Protein AF-A0A2V6PBV7-F1 (afdb_monomer)

Foldseek 3Di:
DDDDQKDDQAFDQFFFFKKKFWKEFQAADDFQDFFWWKWWAFPVGDIDIGTDTELAAYGHQPDDVPRDDHHPQKDFPDWDDDPPDDDIGTIMMGMDGDPCRVTTGGGMMIGGPPDDRHMDTDDMDGD

Nearest PDB structures (foldseek):
  1ca1-assembly1_A  TM=5.230E-01  e=8.117E-01  Clostridium perfringens
  1kho-assembly2_B  TM=5.067E-01  e=2.800E+00  Clostridium perfringens
  2wxt-assembly1_A  TM=3.203E-01  e=5.569E-01  Clostridium perfringens
  1olp-assembly4_D  TM=5.264E-01  e=4.546E+00  Clostridium sardiniense
  1olp-assembly3_C  TM=3.761E-01  e=6.626E+00  Clostridium sardiniense

Solvent-accessible surface area (backbone atoms only — not comparable to full-atom values): 6983 Å² total; per-residue (Å²): 129,91,73,76,65,56,49,75,64,47,77,64,70,40,61,32,51,33,42,35,39,36,29,26,16,79,32,70,73,58,72,70,39,68,45,25,32,40,38,39,35,32,71,90,72,50,73,50,78,48,77,36,28,28,48,35,46,30,49,35,19,55,79,60,94,83,64,75,79,53,36,95,52,28,43,82,69,44,66,58,82,58,88,74,94,55,88,38,45,37,34,19,33,28,51,45,74,42,94,56,38,92,44,38,33,43,22,34,27,45,35,54,48,86,51,81,27,50,62,48,80,79,49,77,50,74,76

Mean predicted aligned error: 4.42 Å

Secondary structure (DSSP, 8-state):
-PPPSEEEEEEEEE--SEEEEEEEESS---TT-EEEEEEEEETTS-EEEEEEEBTTTB-BSS--TTPPPPPTTEEEEEEPPPSSSS---EEEEEEEE-SSTTS-EEEEEEEE-SSTT-EEEEEEEE-

Sequence (127 aa):
GEFPEEVKGIPVGMKCRRLHFLHSTGWSAGDGTQVGLYRLHYADGQTQELPIIYGKHVRDWFPNPGAPALDSNTVVAWSVKPARDADNKTLFRTSWDNPLPDVELKGIDFVSGMADPAPFLIAISVE

Radius of gyration: 15.09 Å; Cα contacts (8 Å, |Δi|>4): 303; chains: 1; bounding box: 31×30×51 Å

pLDDT: mean 91.96, std 10.94, range [51.66, 98.75]

Structure (mmCIF, N/CA/C/O backbone):
data_AF-A0A2V6PBV7-F1
#
_entry.id   AF-A0A2V6PBV7-F1
#
loop_
_atom_site.group_PDB
_atom_site.id
_atom_site.type_symbol
_atom_site.label_atom_id
_atom_site.label_alt_id
_atom_site.label_comp_id
_atom_site.label_asym_id
_atom_site.label_entity_id
_atom_site.label_seq_id
_atom_site.pdbx_PDB_ins_code
_atom_site.Cartn_x
_atom_site.Cartn_y
_atom_site.Cartn_z
_atom_site.occupancy
_atom_site.B_iso_or_equiv
_atom_site.auth_seq_id
_atom_site.auth_comp_id
_atom_site.auth_asym_id
_atom_site.auth_atom_id
_atom_site.pdbx_PDB_model_num
ATOM 1 N N . GLY A 1 1 ? 13.577 16.928 -5.780 1.00 53.50 1 GLY A N 1
ATOM 2 C CA . GLY A 1 1 ? 12.804 17.514 -4.673 1.00 53.50 1 GLY A CA 1
ATOM 3 C C . GLY A 1 1 ? 12.912 16.579 -3.495 1.00 53.50 1 GLY A C 1
ATOM 4 O O . GLY A 1 1 ? 13.087 15.391 -3.729 1.00 53.50 1 GLY A O 1
ATOM 5 N N . GLU A 1 2 ? 12.861 17.094 -2.271 1.00 76.06 2 GLU A N 1
ATOM 6 C CA . GLU A 1 2 ? 12.681 16.243 -1.091 1.00 76.06 2 GLU A CA 1
ATOM 7 C C . GLU A 1 2 ? 11.252 15.697 -1.100 1.00 76.06 2 GLU A C 1
ATOM 9 O O . GLU A 1 2 ? 10.289 16.460 -1.197 1.00 76.06 2 GLU A O 1
ATOM 14 N N . PHE A 1 3 ? 11.121 14.375 -1.058 1.00 82.94 3 PHE A N 1
ATOM 15 C CA . PHE A 1 3 ? 9.847 13.698 -0.846 1.00 82.94 3 PHE A CA 1
ATOM 16 C C . PHE A 1 3 ? 9.765 13.285 0.629 1.00 82.94 3 PHE A C 1
ATOM 18 O O . PHE A 1 3 ? 10.801 12.952 1.207 1.00 82.94 3 PHE A O 1
ATOM 25 N N . PRO A 1 4 ? 8.577 13.321 1.257 1.00 88.00 4 PRO A N 1
ATOM 26 C CA . PRO A 1 4 ? 8.444 12.969 2.665 1.00 88.00 4 PRO A CA 1
ATOM 27 C C . PRO A 1 4 ? 8.740 11.482 2.891 1.00 88.00 4 PRO A C 1
ATOM 29 O O . PRO A 1 4 ? 8.363 10.637 2.078 1.00 88.00 4 PRO A O 1
ATOM 32 N N . GLU A 1 5 ? 9.359 11.159 4.028 1.00 92.06 5 GLU A N 1
ATOM 33 C CA . GLU A 1 5 ? 9.577 9.765 4.446 1.00 92.06 5 GLU A CA 1
ATOM 34 C C . GLU A 1 5 ? 8.252 9.053 4.753 1.00 92.06 5 GLU A C 1
ATOM 36 O O . GLU A 1 5 ? 8.121 7.841 4.586 1.00 92.06 5 GLU A O 1
ATOM 41 N N . GLU A 1 6 ? 7.241 9.817 5.170 1.00 95.62 6 GLU A N 1
ATOM 42 C CA . GLU A 1 6 ? 5.911 9.315 5.481 1.00 95.62 6 GLU A CA 1
ATOM 43 C C . GLU A 1 6 ? 4.825 10.382 5.290 1.00 95.62 6 GLU A C 1
ATOM 45 O O . GLU A 1 6 ? 5.036 11.577 5.505 1.00 95.62 6 GLU A O 1
ATOM 50 N N . VAL A 1 7 ? 3.627 9.928 4.928 1.00 96.94 7 VAL A N 1
ATOM 51 C CA . VAL A 1 7 ? 2.387 10.710 4.959 1.00 96.94 7 VAL A CA 1
ATOM 52 C C . VAL A 1 7 ? 1.492 10.105 6.028 1.00 96.94 7 VAL A C 1
ATOM 54 O O . VAL A 1 7 ? 1.105 8.943 5.915 1.00 96.94 7 VAL A O 1
ATOM 57 N N . LYS A 1 8 ? 1.165 10.884 7.063 1.00 97.50 8 LYS A N 1
ATOM 58 C CA . LYS A 1 8 ? 0.374 10.412 8.208 1.00 97.50 8 LYS A CA 1
ATOM 59 C C . LYS A 1 8 ? -1.100 10.751 8.104 1.00 97.50 8 LYS A C 1
ATOM 61 O O . LYS A 1 8 ? -1.465 11.810 7.598 1.00 97.50 8 LYS A O 1
ATOM 66 N N . GLY A 1 9 ? -1.920 9.893 8.703 1.00 96.19 9 GLY A N 1
ATOM 67 C CA . GLY A 1 9 ? -3.297 10.213 9.058 1.00 96.19 9 GLY A CA 1
ATOM 68 C C . GLY A 1 9 ? -4.226 10.417 7.867 1.00 96.19 9 GLY A C 1
ATOM 69 O O . GLY A 1 9 ? -5.116 11.261 7.946 1.00 96.19 9 GLY A O 1
ATOM 70 N N . ILE A 1 10 ? -4.049 9.657 6.780 1.00 98.12 10 ILE A N 1
ATOM 71 C CA . ILE A 1 10 ? -5.023 9.616 5.682 1.00 98.12 10 ILE A CA 1
ATOM 72 C C . ILE A 1 10 ? -6.347 9.102 6.274 1.00 98.12 10 ILE A C 1
ATOM 74 O O . ILE A 1 10 ? -6.385 7.959 6.740 1.00 98.12 10 ILE A O 1
ATOM 78 N N . PRO A 1 11 ? -7.412 9.923 6.331 1.00 97.94 11 PRO A N 1
ATOM 79 C CA . PRO A 1 11 ? -8.610 9.583 7.089 1.00 97.94 11 PRO A CA 1
ATOM 80 C C . PRO A 1 11 ? -9.421 8.483 6.395 1.00 97.94 11 PRO A C 1
ATOM 82 O O . PRO A 1 11 ? -9.622 8.528 5.182 1.00 97.94 11 PRO A O 1
ATOM 85 N N . VAL A 1 12 ? -9.919 7.524 7.184 1.00 98.06 12 VAL A N 1
ATOM 86 C CA . VAL A 1 12 ? -10.885 6.499 6.741 1.00 98.06 12 VAL A CA 1
ATOM 87 C C . VAL A 1 12 ? -12.180 6.632 7.545 1.00 98.06 12 VAL A C 1
ATOM 89 O O . VAL A 1 12 ? -13.235 6.860 6.962 1.00 98.06 12 VAL A O 1
ATOM 92 N N . GLY A 1 13 ? -12.096 6.571 8.879 1.00 97.69 13 GLY A N 1
ATOM 93 C CA . GLY A 1 13 ? -13.203 6.884 9.793 1.00 97.69 13 GLY A CA 1
ATOM 94 C C . GLY A 1 13 ? -14.400 5.935 9.700 1.00 97.69 13 GLY A C 1
ATOM 95 O O . GLY A 1 13 ? -15.535 6.350 9.926 1.00 97.69 13 GLY A O 1
ATOM 96 N N . MET A 1 14 ? -14.172 4.678 9.313 1.00 98.00 14 MET A N 1
ATOM 97 C CA . MET A 1 14 ? -15.229 3.675 9.197 1.00 98.00 14 MET A CA 1
ATOM 98 C C . MET A 1 14 ? -14.695 2.254 9.387 1.00 98.00 14 MET A C 1
ATOM 100 O O . MET A 1 14 ? -13.493 1.998 9.319 1.00 98.00 14 MET A O 1
ATOM 104 N N . LYS A 1 15 ? -15.607 1.310 9.626 1.00 98.50 15 LYS A N 1
ATOM 105 C CA . LYS A 1 15 ? -15.308 -0.120 9.502 1.00 98.50 15 LYS A CA 1
ATOM 106 C C . LYS A 1 15 ? -15.278 -0.490 8.025 1.00 98.50 15 LYS A C 1
ATOM 108 O O . LYS A 1 15 ? -16.133 -0.045 7.264 1.00 98.50 15 LYS A O 1
ATOM 113 N N . CYS A 1 16 ? -14.329 -1.328 7.646 1.00 98.19 16 CYS A N 1
ATOM 114 C CA . CYS A 1 16 ? -14.214 -1.874 6.301 1.00 98.19 16 CYS A CA 1
ATOM 115 C C . CYS A 1 16 ? -13.705 -3.309 6.385 1.00 98.19 16 CYS A C 1
ATOM 117 O O . CYS A 1 16 ? -12.966 -3.667 7.298 1.00 98.19 16 CYS A O 1
ATOM 119 N N . ARG A 1 17 ? -14.087 -4.147 5.437 1.00 98.38 17 ARG A N 1
ATOM 120 C CA . ARG A 1 17 ? -13.603 -5.518 5.292 1.00 98.38 17 ARG A CA 1
ATOM 121 C C . ARG A 1 17 ? -12.376 -5.593 4.398 1.00 98.38 17 ARG A C 1
ATOM 123 O O . ARG A 1 17 ? -11.565 -6.494 4.597 1.00 98.38 17 ARG A O 1
ATOM 130 N N . ARG A 1 18 ? -12.230 -4.681 3.433 1.00 98.38 18 ARG A N 1
ATOM 131 C CA . ARG A 1 18 ? -11.104 -4.661 2.493 1.00 98.38 18 ARG A CA 1
ATOM 132 C C . ARG A 1 18 ? -10.568 -3.266 2.237 1.00 98.38 18 ARG A C 1
ATOM 134 O O . ARG A 1 18 ? -11.279 -2.271 2.340 1.00 98.38 18 ARG A O 1
ATOM 141 N N . LEU A 1 19 ? -9.290 -3.230 1.878 1.00 98.62 19 LEU A N 1
ATOM 142 C CA . LEU A 1 19 ? -8.569 -2.032 1.480 1.00 98.62 19 LEU A CA 1
ATOM 143 C C . LEU A 1 19 ? -7.959 -2.241 0.097 1.00 98.62 19 LEU A C 1
ATOM 145 O O . LEU A 1 19 ? -7.315 -3.260 -0.153 1.00 98.62 19 LEU A O 1
ATOM 149 N N . HIS A 1 20 ? -8.120 -1.260 -0.782 1.00 98.50 20 HIS A N 1
ATOM 150 C CA . HIS A 1 20 ? -7.574 -1.253 -2.133 1.00 98.50 20 HIS A CA 1
ATOM 151 C C . HIS A 1 20 ? -6.656 -0.054 -2.309 1.00 98.50 20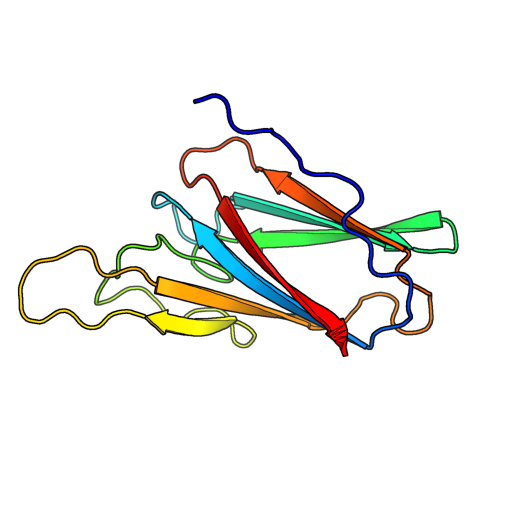 HIS A C 1
ATOM 153 O O . HIS A 1 20 ? -7.066 1.083 -2.081 1.00 98.50 20 HIS A O 1
ATOM 159 N N . PHE A 1 21 ? -5.436 -0.304 -2.768 1.00 98.62 21 PHE A N 1
ATOM 160 C CA . PHE A 1 21 ? -4.418 0.724 -2.941 1.00 98.62 21 PHE A CA 1
ATOM 161 C C . PHE A 1 21 ? -4.004 0.787 -4.399 1.00 98.62 21 PHE A C 1
ATOM 163 O O . PHE A 1 21 ? -3.580 -0.223 -4.958 1.00 98.62 21 PHE A O 1
ATOM 170 N N . LEU A 1 22 ? -4.133 1.964 -5.008 1.00 98.56 22 LEU A N 1
ATOM 171 C CA . LEU A 1 22 ? -3.646 2.249 -6.352 1.00 98.56 22 LEU A CA 1
ATOM 172 C C . LEU A 1 22 ? -2.268 2.904 -6.245 1.00 98.56 22 LEU A C 1
ATOM 174 O O . LEU A 1 22 ? -2.160 4.047 -5.801 1.00 98.56 22 LEU A O 1
ATOM 178 N N . HIS A 1 23 ? -1.223 2.185 -6.633 1.00 98.06 23 HIS A N 1
ATOM 179 C CA . HIS A 1 23 ? 0.165 2.573 -6.376 1.00 98.06 23 HIS A CA 1
ATOM 180 C C . HIS A 1 23 ? 1.145 2.014 -7.415 1.00 98.06 23 HIS A C 1
ATOM 182 O O . HIS A 1 23 ? 0.797 1.154 -8.227 1.00 98.06 23 HIS A O 1
ATOM 188 N N . SER A 1 24 ? 2.375 2.522 -7.399 1.00 96.56 24 SER A N 1
ATOM 189 C CA . SER A 1 24 ? 3.514 1.993 -8.159 1.00 96.56 24 SER A CA 1
ATOM 190 C C . SER A 1 24 ? 4.823 2.540 -7.563 1.00 96.56 24 SER A C 1
ATOM 192 O O . SER A 1 24 ? 4.814 3.158 -6.496 1.00 96.56 24 SER A O 1
ATOM 194 N N . THR A 1 25 ? 5.954 2.266 -8.206 1.00 95.31 25 THR A N 1
ATOM 195 C CA . THR A 1 25 ? 7.285 2.743 -7.825 1.00 95.31 25 THR A CA 1
ATOM 196 C C . THR A 1 25 ? 7.886 3.548 -8.974 1.00 95.31 25 THR A C 1
ATOM 198 O O . THR A 1 25 ? 7.618 3.273 -10.146 1.00 95.31 25 THR A O 1
ATOM 201 N N . GLY A 1 26 ? 8.672 4.575 -8.649 1.00 92.06 26 GLY A N 1
ATOM 202 C CA . GLY A 1 26 ? 9.368 5.386 -9.653 1.00 92.06 26 GLY A CA 1
ATOM 203 C C . GLY A 1 26 ? 10.539 4.654 -10.312 1.00 92.06 26 GLY A C 1
ATOM 204 O O . GLY A 1 26 ? 10.864 4.946 -11.463 1.00 92.06 26 GLY A O 1
ATOM 205 N N . TRP A 1 27 ? 11.130 3.701 -9.585 1.00 91.38 27 TRP A N 1
ATOM 206 C CA . TRP A 1 27 ? 12.248 2.874 -10.031 1.00 91.38 27 TRP A CA 1
ATOM 207 C C . TRP A 1 27 ? 12.050 1.402 -9.655 1.00 91.38 27 TRP A C 1
ATOM 209 O O . TRP A 1 27 ? 11.137 1.027 -8.907 1.00 91.38 27 TRP A O 1
ATOM 219 N N . SER A 1 28 ? 12.932 0.562 -10.188 1.00 92.06 28 SER A N 1
ATOM 220 C CA . SER A 1 28 ? 12.947 -0.877 -9.960 1.00 92.06 28 SER A CA 1
ATOM 221 C C . SER A 1 28 ? 13.723 -1.268 -8.699 1.00 92.06 28 SER A C 1
ATOM 223 O O . SER A 1 28 ? 14.674 -0.602 -8.301 1.00 92.06 28 SER A O 1
ATOM 225 N N . ALA A 1 29 ? 13.351 -2.402 -8.109 1.00 92.56 29 ALA A N 1
ATOM 226 C CA . ALA A 1 29 ? 14.097 -3.075 -7.049 1.00 92.56 29 ALA A CA 1
ATOM 227 C C . ALA A 1 29 ? 14.142 -4.589 -7.309 1.00 92.56 29 ALA A C 1
ATOM 229 O O . ALA A 1 29 ? 13.577 -5.079 -8.289 1.00 92.56 29 ALA A O 1
ATOM 230 N N . GLY A 1 30 ? 14.823 -5.336 -6.440 1.00 93.06 30 GLY A N 1
ATOM 231 C CA . GLY A 1 30 ? 14.758 -6.795 -6.459 1.00 93.06 30 GLY A CA 1
ATOM 232 C C . GLY A 1 30 ? 13.369 -7.299 -6.057 1.00 93.06 30 GLY A C 1
ATOM 233 O O . GLY A 1 30 ? 12.723 -6.740 -5.170 1.00 93.06 30 GLY A O 1
ATOM 234 N N . ASP A 1 31 ? 12.901 -8.374 -6.692 1.00 93.88 31 ASP A N 1
ATOM 235 C CA . ASP A 1 31 ? 11.665 -9.039 -6.270 1.00 93.88 31 ASP A CA 1
ATOM 236 C C . ASP A 1 31 ? 11.802 -9.518 -4.811 1.00 93.88 31 ASP A C 1
ATOM 238 O O . ASP A 1 31 ? 12.821 -10.085 -4.413 1.00 93.88 31 ASP A O 1
ATOM 242 N N . GLY A 1 32 ? 10.773 -9.268 -3.999 1.00 94.56 32 GLY A N 1
ATOM 243 C CA . GLY A 1 32 ? 10.784 -9.556 -2.562 1.00 94.56 32 GLY A CA 1
ATOM 244 C C . GLY A 1 32 ? 11.287 -8.411 -1.676 1.00 94.56 32 GLY A C 1
ATOM 245 O O . GLY A 1 32 ? 11.116 -8.484 -0.461 1.00 94.56 32 GLY A O 1
ATOM 246 N N . THR A 1 33 ? 11.845 -7.336 -2.242 1.00 95.62 33 THR A N 1
ATOM 247 C CA . THR A 1 33 ? 12.246 -6.153 -1.468 1.00 95.62 33 THR A CA 1
ATOM 248 C C . THR A 1 33 ? 11.024 -5.437 -0.893 1.00 95.62 33 THR A C 1
ATOM 250 O O . THR A 1 33 ? 10.087 -5.113 -1.622 1.00 95.62 33 THR A O 1
ATOM 253 N N . GLN A 1 34 ? 11.038 -5.138 0.407 1.00 96.62 34 GLN A N 1
ATOM 254 C CA . GLN A 1 34 ? 10.052 -4.241 1.006 1.00 96.62 34 GLN A CA 1
ATOM 255 C C . GLN A 1 34 ? 10.382 -2.796 0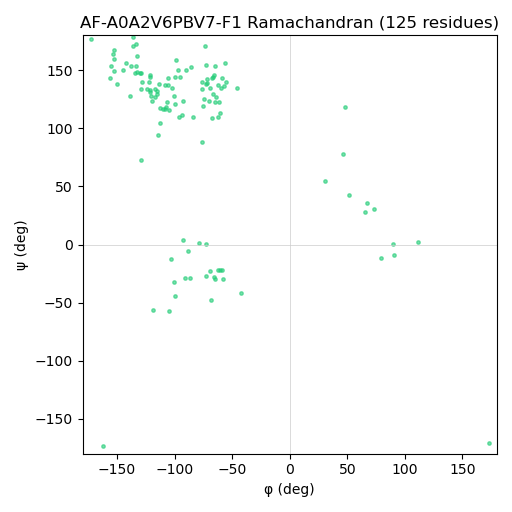.631 1.00 96.62 34 GLN A C 1
ATOM 257 O O . GLN A 1 34 ? 11.449 -2.293 0.967 1.00 96.62 34 GLN A O 1
ATOM 262 N N . VAL A 1 35 ? 9.463 -2.132 -0.067 1.00 96.69 35 VAL A N 1
ATOM 263 C CA . VAL A 1 35 ? 9.666 -0.768 -0.589 1.00 96.69 35 VAL A CA 1
ATOM 264 C C . VAL A 1 35 ? 8.960 0.300 0.234 1.00 96.69 35 VAL A C 1
ATOM 266 O O . VAL A 1 35 ? 9.229 1.481 0.061 1.00 96.69 35 VAL A O 1
ATOM 269 N N . GLY A 1 36 ? 8.069 -0.112 1.131 1.00 97.25 36 GLY A N 1
ATOM 270 C CA . GLY A 1 36 ? 7.300 0.745 2.024 1.00 97.25 36 GLY A CA 1
ATOM 271 C C . GLY A 1 36 ? 6.263 -0.072 2.781 1.00 97.25 36 GLY A C 1
ATOM 272 O O . GLY A 1 36 ? 6.273 -1.306 2.719 1.00 97.25 36 GLY A O 1
ATOM 273 N N . LEU A 1 37 ? 5.361 0.601 3.487 1.00 98.25 37 LEU A N 1
ATOM 274 C CA . LEU A 1 37 ? 4.235 -0.035 4.167 1.00 98.25 37 LEU A CA 1
ATOM 275 C C . LEU A 1 37 ? 3.041 0.911 4.307 1.00 98.25 37 LEU A C 1
ATOM 277 O O . LEU A 1 37 ? 3.185 2.136 4.262 1.00 98.25 37 LEU A O 1
ATOM 281 N N . TYR A 1 38 ? 1.869 0.318 4.518 1.00 98.62 38 TYR A N 1
ATOM 282 C CA . TYR A 1 38 ? 0.703 1.011 5.054 1.00 98.62 38 TYR A CA 1
ATOM 283 C C . TYR A 1 38 ? 0.563 0.688 6.535 1.00 98.62 38 TYR A C 1
ATOM 285 O O . TYR A 1 38 ? 0.532 -0.486 6.905 1.00 98.62 38 TYR A O 1
ATOM 293 N N . ARG A 1 39 ? 0.455 1.714 7.378 1.00 98.69 39 ARG A N 1
ATOM 294 C CA . ARG A 1 39 ? 0.192 1.559 8.811 1.00 98.69 39 ARG A CA 1
ATOM 295 C C . ARG A 1 39 ? -1.253 1.922 9.102 1.00 98.69 39 ARG A C 1
ATOM 297 O O . ARG A 1 39 ? -1.657 3.061 8.909 1.00 98.69 39 ARG A O 1
ATOM 304 N N . LEU A 1 40 ? -2.026 0.946 9.547 1.00 98.75 40 LEU A N 1
ATOM 305 C CA . LEU A 1 40 ? -3.449 1.056 9.839 1.00 98.75 40 LEU A CA 1
ATOM 306 C C . LEU A 1 40 ? -3.636 1.412 11.314 1.00 98.75 40 LEU A C 1
ATOM 308 O O . LEU A 1 40 ? -3.170 0.664 12.170 1.00 98.75 40 LEU A O 1
ATOM 312 N N . HIS A 1 41 ? -4.326 2.512 11.613 1.00 98.69 41 HIS A N 1
ATOM 313 C CA . HIS A 1 41 ? -4.612 2.957 12.981 1.00 98.69 41 HIS A CA 1
ATOM 314 C C . HIS A 1 41 ? -6.080 2.745 13.325 1.00 98.69 41 HIS A C 1
ATOM 316 O O . HIS A 1 41 ? -6.955 3.353 12.707 1.00 98.69 41 HIS A O 1
ATOM 322 N N . TYR A 1 42 ? -6.363 1.924 14.332 1.00 98.75 42 TYR A N 1
ATOM 323 C CA . TYR A 1 42 ? -7.725 1.550 14.705 1.00 98.75 42 TYR A CA 1
ATOM 324 C C . TYR A 1 42 ? -8.265 2.360 15.881 1.00 98.75 42 TYR A C 1
ATOM 326 O O . TYR A 1 42 ? -7.531 2.958 16.674 1.00 98.75 42 TYR A O 1
ATOM 334 N N . ALA A 1 43 ? -9.591 2.402 15.996 1.00 98.44 43 ALA A N 1
ATOM 335 C CA . ALA A 1 43 ? -10.262 3.209 17.002 1.00 98.44 43 ALA A CA 1
ATOM 336 C C . ALA A 1 43 ? -9.986 2.769 18.442 1.00 98.44 43 ALA A C 1
ATOM 338 O O . ALA A 1 43 ? -9.933 3.632 19.322 1.00 98.44 43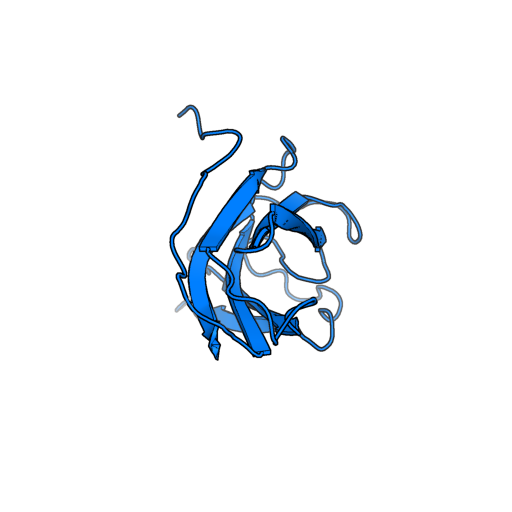 ALA A O 1
ATOM 339 N N . ASP A 1 44 ? -9.744 1.476 18.644 1.00 97.88 44 ASP A N 1
ATOM 340 C CA . ASP A 1 44 ? -9.390 0.846 19.919 1.00 97.88 44 ASP A CA 1
ATOM 341 C C . ASP A 1 44 ? -7.910 1.021 20.313 1.00 97.88 44 ASP A C 1
ATOM 343 O O . ASP A 1 44 ? -7.492 0.540 21.364 1.00 97.88 44 ASP A O 1
ATOM 347 N N . GLY A 1 45 ? -7.126 1.734 19.498 1.00 97.88 45 GLY A N 1
ATOM 348 C CA . GLY A 1 45 ? -5.711 2.006 19.740 1.00 97.88 45 GLY A CA 1
ATOM 349 C C . GLY A 1 45 ? -4.760 0.954 19.172 1.00 97.88 45 GLY A C 1
ATOM 350 O O . GLY A 1 45 ? -3.551 1.111 19.327 1.00 97.88 45 GLY A O 1
ATOM 351 N N . GLN A 1 46 ? -5.263 -0.091 18.504 1.00 98.44 46 GLN A N 1
ATOM 352 C CA . GLN A 1 46 ? -4.407 -1.047 17.805 1.00 98.44 46 GLN A CA 1
ATOM 353 C C . GLN A 1 46 ? -3.813 -0.450 16.522 1.00 98.44 46 GLN A C 1
ATOM 355 O O . GLN A 1 46 ? -4.401 0.421 15.874 1.00 98.44 46 GLN A O 1
ATOM 360 N N . THR A 1 47 ? -2.664 -0.990 16.119 1.00 98.44 47 THR A N 1
ATOM 361 C CA . THR A 1 47 ? -2.007 -0.680 14.848 1.00 98.44 47 THR A CA 1
ATOM 362 C C . THR A 1 47 ? -1.679 -1.971 14.110 1.00 98.44 47 THR A C 1
ATOM 364 O O . THR A 1 47 ? -1.260 -2.944 14.732 1.00 98.44 47 THR A O 1
ATOM 367 N N . GLN A 1 48 ? -1.859 -1.984 12.789 1.00 98.56 48 GLN A N 1
ATOM 368 C CA . GLN A 1 48 ? -1.454 -3.097 11.921 1.00 98.56 48 GLN A CA 1
ATOM 369 C C . GLN A 1 48 ? -0.631 -2.573 10.748 1.00 98.56 48 GLN A C 1
ATOM 371 O O . GLN A 1 48 ? -0.879 -1.470 10.269 1.00 98.56 48 GLN A O 1
ATOM 376 N N . GLU A 1 49 ? 0.332 -3.354 10.269 1.00 98.50 49 GLU A N 1
ATOM 377 C CA . GLU A 1 49 ? 1.190 -2.959 9.150 1.00 98.50 49 GLU A CA 1
ATOM 378 C C . GLU A 1 49 ? 0.999 -3.895 7.956 1.00 98.50 49 GLU A C 1
ATOM 380 O O . GLU A 1 49 ? 0.995 -5.117 8.093 1.00 98.50 49 GLU A O 1
ATOM 385 N N . LEU A 1 50 ? 0.852 -3.304 6.770 1.00 98.44 50 LEU A N 1
ATOM 386 C CA . LEU A 1 50 ? 0.770 -4.008 5.495 1.00 98.44 50 LEU A CA 1
ATOM 387 C C . LEU A 1 50 ? 2.025 -3.677 4.674 1.00 98.44 50 LEU A C 1
ATOM 389 O O . LEU A 1 50 ? 2.127 -2.561 4.152 1.00 98.44 50 LEU A O 1
ATOM 393 N N . PRO A 1 51 ? 2.999 -4.598 4.552 1.00 97.81 51 PRO A N 1
ATOM 394 C CA . PRO A 1 51 ? 4.225 -4.327 3.815 1.00 97.81 51 PRO A CA 1
ATOM 395 C C . PRO A 1 51 ? 3.966 -4.268 2.306 1.00 97.81 51 PRO A C 1
ATOM 397 O O . PRO A 1 51 ? 3.260 -5.097 1.728 1.00 97.81 51 PRO A O 1
ATOM 400 N N . ILE A 1 52 ? 4.594 -3.309 1.633 1.00 97.88 52 ILE A N 1
ATOM 401 C CA . ILE A 1 52 ? 4.579 -3.189 0.175 1.00 97.88 52 ILE A CA 1
ATOM 402 C C . ILE A 1 52 ? 5.821 -3.907 -0.351 1.00 97.88 52 ILE A C 1
ATOM 404 O O . ILE A 1 52 ? 6.942 -3.458 -0.122 1.00 97.88 52 ILE A O 1
ATOM 408 N N . ILE A 1 53 ? 5.625 -5.030 -1.040 1.00 97.56 53 ILE A N 1
ATOM 409 C CA . ILE A 1 53 ? 6.703 -5.890 -1.526 1.00 97.56 53 ILE A CA 1
ATOM 410 C C . ILE A 1 53 ? 6.832 -5.727 -3.041 1.00 97.56 53 ILE A C 1
ATOM 412 O O . ILE A 1 53 ? 5.871 -5.959 -3.785 1.00 97.56 53 ILE A O 1
ATOM 416 N N . TYR A 1 54 ? 8.022 -5.347 -3.501 1.00 96.50 54 TYR A N 1
ATOM 417 C CA . TYR A 1 54 ? 8.338 -5.241 -4.921 1.00 96.50 54 TYR A CA 1
ATOM 418 C C . TYR A 1 54 ? 8.217 -6.604 -5.604 1.00 96.50 54 TYR A C 1
ATOM 420 O O . TYR A 1 54 ? 8.613 -7.636 -5.059 1.00 96.50 54 TYR A O 1
ATOM 428 N N . GLY A 1 55 ? 7.626 -6.611 -6.793 1.00 94.94 55 GLY A N 1
ATOM 429 C CA . GLY A 1 55 ? 7.343 -7.820 -7.559 1.00 94.94 55 GLY A CA 1
ATOM 430 C C . GLY A 1 55 ? 6.106 -8.595 -7.101 1.00 94.94 55 GLY A C 1
ATOM 431 O O . GLY A 1 55 ? 5.635 -9.447 -7.848 1.00 94.94 55 GLY A O 1
ATOM 432 N N . LYS A 1 56 ? 5.534 -8.263 -5.934 1.00 96.75 56 LYS A N 1
ATOM 433 C CA . LYS A 1 56 ? 4.253 -8.808 -5.456 1.00 96.75 56 LYS A CA 1
ATOM 434 C C . LYS A 1 56 ? 3.118 -7.801 -5.575 1.00 96.75 56 LYS A C 1
ATOM 436 O O . LYS A 1 56 ? 2.134 -8.090 -6.241 1.00 96.75 56 LYS A O 1
ATOM 441 N N . HIS A 1 57 ? 3.285 -6.637 -4.944 1.00 97.50 57 HIS A N 1
ATOM 442 C CA . HIS A 1 57 ? 2.254 -5.599 -4.811 1.00 97.50 57 HIS A CA 1
ATOM 443 C C . HIS A 1 57 ? 2.454 -4.461 -5.822 1.00 97.50 57 HIS A C 1
ATOM 445 O O . HIS A 1 57 ? 1.506 -3.854 -6.309 1.00 97.50 57 HIS A O 1
ATOM 451 N N . VAL A 1 58 ? 3.710 -4.175 -6.163 1.00 96.19 58 VAL A N 1
ATOM 452 C CA . VAL A 1 58 ? 4.087 -3.094 -7.079 1.00 96.19 58 VAL A CA 1
ATOM 453 C C . VAL A 1 58 ? 5.251 -3.509 -7.962 1.00 96.19 58 VAL A C 1
ATOM 455 O O . VAL A 1 58 ? 6.065 -4.360 -7.592 1.00 96.19 58 VAL A O 1
ATOM 458 N N . ARG A 1 59 ? 5.352 -2.854 -9.114 1.00 95.25 59 ARG A N 1
ATOM 459 C CA . ARG A 1 59 ? 6.572 -2.759 -9.914 1.00 95.25 59 ARG A CA 1
ATOM 460 C C . ARG A 1 59 ? 6.775 -1.307 -10.338 1.00 95.25 59 ARG A C 1
ATOM 462 O O . ARG A 1 59 ? 5.884 -0.470 -10.139 1.00 95.25 59 ARG A O 1
ATOM 469 N N . ASP A 1 60 ? 7.934 -1.066 -10.937 1.00 93.31 60 ASP A N 1
ATOM 470 C CA . ASP A 1 60 ? 8.256 0.165 -11.650 1.00 93.31 60 ASP A CA 1
ATOM 471 C C . ASP A 1 60 ? 7.098 0.562 -12.576 1.00 93.31 60 ASP A C 1
ATOM 473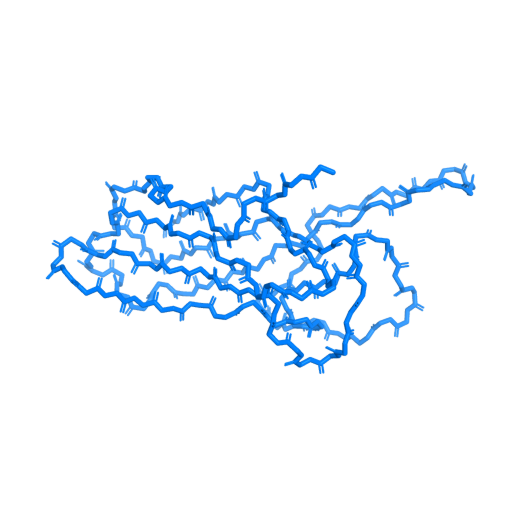 O O . ASP A 1 60 ? 6.500 -0.283 -13.253 1.00 93.31 60 ASP A O 1
ATOM 477 N N . TRP A 1 61 ? 6.737 1.844 -12.564 1.00 91.12 61 TRP A N 1
ATOM 478 C CA . TRP A 1 61 ? 5.669 2.362 -13.410 1.00 91.12 61 TRP A CA 1
ATOM 479 C C . TRP A 1 61 ? 5.982 2.210 -14.904 1.00 91.12 61 TRP A C 1
ATOM 481 O O . TRP A 1 61 ? 5.047 2.149 -15.702 1.00 91.12 61 TRP A O 1
ATOM 491 N N . PHE A 1 62 ? 7.249 2.083 -15.307 1.00 87.94 62 PHE A N 1
ATOM 492 C CA . PHE A 1 62 ? 7.602 1.673 -16.660 1.00 87.94 62 PHE A CA 1
ATOM 493 C C . PHE A 1 62 ? 7.344 0.168 -16.850 1.00 87.94 62 PHE A C 1
ATOM 495 O O . PHE A 1 62 ? 7.873 -0.652 -16.096 1.00 87.94 62 PHE A O 1
ATOM 502 N N . PRO A 1 63 ? 6.558 -0.242 -17.867 1.00 77.88 63 PRO A N 1
ATOM 503 C CA . PRO A 1 63 ? 6.308 -1.646 -18.127 1.00 77.88 63 PRO A CA 1
ATOM 504 C C . PRO A 1 63 ? 7.607 -2.406 -18.342 1.00 77.88 63 PRO A C 1
ATOM 506 O O . PRO A 1 63 ? 8.470 -1.987 -19.112 1.00 77.88 63 PRO A O 1
ATOM 509 N N . ASN A 1 64 ? 7.674 -3.582 -17.735 1.00 78.06 64 ASN A N 1
ATOM 510 C CA . ASN A 1 64 ? 8.724 -4.555 -17.970 1.00 78.06 64 ASN A CA 1
ATOM 511 C C . ASN A 1 64 ? 8.099 -5.799 -18.631 1.00 78.06 64 ASN A C 1
ATOM 513 O O . ASN A 1 64 ? 7.539 -6.652 -17.929 1.00 78.06 64 ASN A O 1
ATOM 517 N N . PRO A 1 65 ? 8.115 -5.889 -19.977 1.00 70.88 65 PRO A N 1
ATOM 518 C CA . PRO A 1 65 ? 7.610 -7.051 -20.696 1.00 70.88 65 PRO A CA 1
ATOM 519 C C . PRO A 1 65 ? 8.436 -8.287 -20.315 1.00 70.88 65 PRO A C 1
ATOM 521 O O . PRO A 1 65 ? 9.599 -8.398 -20.688 1.00 70.88 65 PRO A O 1
ATOM 524 N N . GLY A 1 66 ? 7.836 -9.214 -19.567 1.00 77.50 66 GLY A N 1
ATOM 525 C CA . GLY A 1 66 ? 8.514 -10.417 -19.065 1.00 77.50 66 GLY A CA 1
ATOM 526 C C . GLY A 1 66 ? 8.718 -10.449 -17.551 1.00 77.50 66 GLY A C 1
ATOM 527 O O . GLY A 1 66 ? 9.276 -11.417 -17.039 1.00 77.50 66 GLY A O 1
ATOM 528 N N . ALA A 1 67 ? 8.248 -9.434 -16.822 1.00 81.62 67 ALA A N 1
ATOM 529 C CA . ALA A 1 67 ? 8.241 -9.480 -15.367 1.00 81.62 67 ALA A CA 1
ATOM 530 C C . ALA A 1 67 ? 7.424 -10.684 -14.837 1.00 81.62 67 ALA A C 1
ATOM 532 O O . ALA A 1 67 ? 6.379 -11.010 -15.412 1.00 81.62 67 ALA A O 1
ATOM 533 N N . PRO A 1 68 ? 7.863 -11.326 -13.736 1.00 87.25 68 PRO A N 1
ATOM 534 C CA . PRO A 1 68 ? 7.105 -12.392 -13.089 1.00 87.25 68 PRO A CA 1
ATOM 535 C C . PRO A 1 68 ? 5.690 -11.963 -12.692 1.00 87.25 68 PRO A C 1
ATOM 537 O O . PRO A 1 68 ? 5.425 -10.777 -12.456 1.00 87.25 68 PRO A O 1
ATOM 540 N N . ALA A 1 69 ? 4.803 -12.954 -12.568 1.00 87.06 69 ALA A N 1
ATOM 541 C CA . ALA A 1 69 ? 3.442 -12.748 -12.091 1.00 87.06 69 ALA A CA 1
ATOM 542 C C . ALA A 1 69 ? 3.433 -12.060 -10.716 1.00 87.06 69 ALA A C 1
ATOM 544 O O . ALA A 1 69 ? 4.257 -12.364 -9.853 1.00 87.06 69 ALA A O 1
ATOM 545 N N . LEU A 1 70 ? 2.496 -11.129 -10.547 1.00 93.31 70 LEU A N 1
ATOM 546 C CA . LEU A 1 70 ? 2.238 -10.445 -9.281 1.00 93.31 70 LEU A CA 1
ATOM 547 C C . LEU A 1 70 ? 1.528 -11.388 -8.302 1.00 93.31 70 LEU A C 1
ATOM 549 O O . LEU A 1 70 ? 1.085 -12.476 -8.679 1.00 93.31 70 LEU A O 1
ATOM 553 N N . ASP A 1 71 ? 1.398 -10.955 -7.049 1.00 95.50 71 ASP A N 1
ATOM 554 C CA . ASP A 1 71 ? 0.611 -11.703 -6.073 1.00 95.50 71 ASP A CA 1
ATOM 555 C C . ASP A 1 71 ? -0.876 -11.723 -6.469 1.00 95.50 71 ASP A C 1
ATOM 557 O O . ASP A 1 71 ? -1.377 -10.829 -7.153 1.00 95.50 71 ASP A O 1
ATOM 561 N N . SER A 1 72 ? -1.597 -12.754 -6.036 1.00 96.38 72 SER A N 1
ATOM 562 C CA . SER A 1 72 ? -2.990 -13.030 -6.425 1.00 96.38 72 SER A CA 1
ATOM 563 C C . SER A 1 72 ? -3.973 -11.900 -6.095 1.00 96.38 72 SER A C 1
ATOM 565 O O . SER A 1 72 ? -5.032 -11.785 -6.713 1.00 96.38 72 SER A O 1
ATOM 567 N N . ASN A 1 73 ? -3.620 -11.045 -5.137 1.00 97.12 73 ASN A N 1
ATOM 568 C CA . ASN A 1 73 ? -4.395 -9.887 -4.710 1.00 97.12 73 ASN A CA 1
ATOM 569 C C . ASN A 1 73 ? -4.022 -8.583 -5.444 1.00 97.12 73 ASN A C 1
ATOM 571 O O . ASN A 1 73 ? -4.551 -7.518 -5.107 1.00 97.12 73 ASN A O 1
ATOM 575 N N . THR A 1 74 ? -3.119 -8.660 -6.424 1.00 97.88 74 THR A N 1
ATOM 576 C CA . THR A 1 74 ? -2.550 -7.518 -7.137 1.00 97.88 74 THR A CA 1
ATOM 577 C C . THR A 1 74 ? -2.820 -7.625 -8.633 1.00 97.88 74 THR A C 1
ATOM 579 O O . THR A 1 74 ? -2.606 -8.660 -9.260 1.00 97.88 74 THR A O 1
ATOM 582 N N . VAL A 1 75 ? -3.276 -6.529 -9.237 1.00 95.69 75 VAL A N 1
ATOM 583 C CA . VAL A 1 75 ? -3.552 -6.452 -10.679 1.00 95.69 75 VAL A CA 1
ATOM 584 C C . VAL A 1 75 ? -2.970 -5.182 -11.286 1.00 95.69 75 VAL A C 1
ATOM 586 O O . VAL A 1 75 ? -2.859 -4.158 -10.611 1.00 95.69 75 VAL A O 1
ATOM 589 N N . VAL A 1 76 ? -2.666 -5.213 -12.585 1.00 93.62 76 VAL A N 1
ATOM 590 C CA . VAL A 1 76 ? -2.481 -3.981 -13.365 1.00 93.62 76 VAL A CA 1
ATOM 591 C C . VAL A 1 76 ? -3.841 -3.295 -13.470 1.00 93.62 76 VAL A C 1
ATOM 593 O O . VAL A 1 76 ? -4.744 -3.794 -14.136 1.00 93.62 76 VAL A O 1
ATOM 596 N N . ALA A 1 77 ? -4.000 -2.175 -12.771 1.00 94.25 77 ALA A N 1
ATOM 597 C CA . ALA A 1 77 ? -5.257 -1.436 -12.709 1.00 94.25 77 ALA A CA 1
ATOM 598 C C . ALA A 1 77 ? -5.392 -0.436 -13.857 1.00 94.25 77 ALA A C 1
ATOM 600 O O . ALA A 1 77 ? -6.499 -0.126 -14.291 1.00 94.25 77 ALA A O 1
ATOM 601 N N . TRP A 1 78 ? -4.261 0.067 -14.350 1.00 91.44 78 TRP A N 1
ATOM 602 C CA . TRP A 1 78 ? -4.218 0.989 -15.470 1.00 91.44 78 TRP A CA 1
ATOM 603 C C . TRP A 1 78 ? -2.855 0.934 -16.157 1.00 91.44 78 TRP A C 1
ATOM 605 O O . TRP A 1 78 ? -1.824 0.803 -15.499 1.00 91.44 78 TRP A O 1
ATOM 615 N N . SER A 1 79 ? -2.850 1.052 -17.481 1.00 87.00 79 SER A N 1
ATOM 616 C CA . SER A 1 79 ? -1.629 1.181 -18.273 1.00 87.00 79 SER A CA 1
ATOM 617 C C . SER A 1 79 ? -1.902 1.992 -19.533 1.00 87.00 79 SER A C 1
ATOM 619 O O . SER A 1 79 ? -2.897 1.727 -20.216 1.00 87.00 79 SER A O 1
ATOM 621 N N . VAL A 1 80 ? -1.003 2.900 -19.901 1.00 80.44 80 VAL A N 1
ATOM 622 C CA . VAL A 1 80 ? -1.015 3.492 -21.249 1.00 80.44 80 VAL A CA 1
ATOM 623 C C . VAL A 1 80 ? -0.442 2.478 -22.237 1.00 80.44 80 VAL A C 1
ATOM 625 O O . VAL A 1 80 ? 0.590 1.864 -21.973 1.00 80.44 80 VAL A O 1
ATOM 628 N N . LYS A 1 81 ? -1.109 2.294 -23.381 1.00 66.69 81 LYS A N 1
ATOM 629 C CA . LYS A 1 81 ? -0.504 1.683 -24.572 1.00 66.69 81 LYS A CA 1
ATOM 630 C C . LYS A 1 81 ? -0.122 2.829 -25.510 1.00 66.69 81 LYS A C 1
ATOM 632 O O . LYS A 1 81 ? -1.024 3.578 -25.884 1.00 66.69 81 LYS A O 1
ATOM 637 N N . PRO A 1 82 ? 1.143 3.007 -25.908 1.00 60.59 82 PRO A N 1
ATOM 638 C CA . PRO A 1 82 ? 1.528 4.149 -26.702 1.00 60.59 82 PRO A CA 1
ATOM 639 C C . PRO A 1 82 ? 1.395 3.793 -28.183 1.00 60.59 82 PRO A C 1
ATOM 641 O O . PRO A 1 82 ? 1.615 2.653 -28.607 1.00 60.59 82 PRO A O 1
ATOM 644 N N . ALA A 1 83 ? 1.105 4.797 -29.000 1.00 52.50 83 ALA A N 1
ATOM 645 C CA . ALA A 1 83 ? 1.416 4.741 -30.417 1.00 52.50 83 ALA A CA 1
ATOM 646 C C . ALA A 1 83 ? 2.929 4.977 -30.571 1.00 52.50 83 ALA A C 1
ATOM 648 O O . ALA A 1 83 ? 3.330 6.120 -30.694 1.00 52.50 83 ALA A O 1
ATOM 649 N N . ARG A 1 84 ? 3.728 3.896 -30.507 1.00 51.66 84 ARG A N 1
ATOM 650 C CA . ARG A 1 84 ? 5.207 3.838 -30.636 1.00 51.66 84 ARG A CA 1
ATOM 651 C C . ARG A 1 84 ? 6.003 4.864 -29.790 1.00 51.66 84 ARG A C 1
ATOM 653 O O . ARG A 1 84 ? 5.949 6.064 -30.006 1.00 51.66 84 ARG A O 1
ATOM 660 N N . ASP A 1 85 ? 6.827 4.339 -28.883 1.00 55.75 85 ASP A N 1
ATOM 661 C CA . ASP A 1 85 ? 7.998 5.016 -28.289 1.00 55.75 85 ASP A CA 1
ATOM 662 C C . ASP A 1 85 ? 7.799 6.150 -27.258 1.00 55.75 85 ASP A C 1
ATOM 664 O O . ASP A 1 85 ? 8.682 6.992 -27.117 1.00 55.75 85 ASP A O 1
ATOM 668 N N . ALA A 1 86 ? 6.737 6.155 -26.439 1.00 53.97 86 ALA A N 1
ATOM 669 C CA . ALA A 1 86 ? 6.670 7.085 -25.296 1.00 53.97 86 ALA A CA 1
ATOM 670 C C . ALA A 1 86 ? 6.105 6.468 -24.005 1.00 53.97 86 ALA A C 1
ATOM 672 O O . ALA A 1 86 ? 5.025 5.885 -24.015 1.00 53.97 86 ALA A O 1
ATOM 673 N N . ASP A 1 87 ? 6.860 6.628 -22.908 1.00 63.06 87 ASP A N 1
ATOM 674 C CA . ASP A 1 87 ? 6.440 6.723 -21.498 1.00 63.06 87 ASP A CA 1
ATOM 675 C C . ASP A 1 87 ? 5.182 5.960 -21.066 1.00 63.06 87 ASP A C 1
ATOM 677 O O . ASP A 1 87 ? 4.271 6.512 -20.443 1.00 63.06 87 ASP A O 1
ATOM 681 N N . ASN A 1 88 ? 5.141 4.653 -21.316 1.00 73.81 88 ASN A N 1
ATOM 682 C CA . ASN A 1 88 ? 4.098 3.839 -20.713 1.00 73.81 88 ASN A CA 1
ATOM 683 C C . ASN A 1 88 ? 4.226 3.887 -19.202 1.00 73.81 88 ASN A C 1
ATOM 685 O O . ASN A 1 88 ? 5.268 3.531 -18.657 1.00 73.81 88 ASN A O 1
ATOM 689 N N . LYS A 1 89 ? 3.153 4.320 -18.546 1.00 86.88 89 LYS A N 1
ATOM 690 C CA . LYS A 1 89 ? 3.013 4.265 -1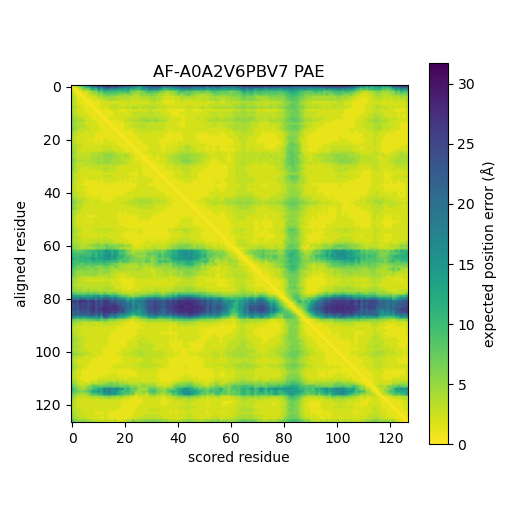7.098 1.00 86.88 89 LYS A CA 1
ATOM 691 C C . LYS A 1 89 ? 2.001 3.191 -16.741 1.00 86.88 89 LYS A C 1
ATOM 693 O O . LYS A 1 89 ? 0.962 3.081 -17.393 1.00 86.88 89 LYS A O 1
ATOM 698 N N . THR A 1 90 ? 2.320 2.419 -15.715 1.00 91.62 90 THR A N 1
ATOM 699 C CA . THR A 1 90 ? 1.512 1.325 -15.186 1.00 91.62 90 THR A CA 1
ATOM 700 C C . THR A 1 90 ? 1.202 1.621 -13.731 1.00 91.62 90 THR A C 1
ATOM 702 O O . THR A 1 90 ? 2.097 1.950 -12.959 1.00 91.62 90 THR A O 1
ATOM 705 N N . LEU A 1 91 ? -0.068 1.503 -13.360 1.00 95.12 91 LEU A N 1
ATOM 706 C CA . LEU A 1 91 ? -0.510 1.570 -11.976 1.00 95.12 91 LEU A CA 1
ATOM 707 C C . LEU A 1 91 ? -1.047 0.208 -11.560 1.00 95.12 91 LEU A C 1
ATOM 709 O O . LEU A 1 91 ? -1.785 -0.445 -12.307 1.00 95.12 91 LEU A O 1
ATOM 713 N N . PHE A 1 92 ? -0.696 -0.200 -10.350 1.00 96.81 92 PHE A N 1
ATOM 714 C CA . PHE A 1 92 ? -1.103 -1.466 -9.765 1.00 96.81 92 PHE A CA 1
ATOM 715 C C . PHE A 1 92 ? -2.173 -1.217 -8.714 1.00 96.81 92 PHE A C 1
ATOM 717 O O . PHE A 1 92 ? -2.115 -0.225 -7.989 1.00 96.81 92 PHE A O 1
ATOM 724 N N . ARG A 1 93 ? -3.148 -2.121 -8.630 1.00 98.19 93 ARG A N 1
ATOM 725 C CA . ARG A 1 93 ? -4.083 -2.180 -7.509 1.00 98.19 93 ARG A CA 1
ATOM 726 C C . ARG A 1 93 ? -3.789 -3.421 -6.689 1.00 98.19 93 ARG A C 1
ATOM 728 O O . ARG A 1 93 ? -4.019 -4.523 -7.187 1.00 98.19 93 ARG A O 1
ATOM 735 N N . THR A 1 94 ? -3.387 -3.223 -5.440 1.00 98.69 94 THR A N 1
ATOM 736 C CA . THR A 1 94 ? -3.264 -4.290 -4.438 1.00 98.69 94 THR A CA 1
ATOM 737 C C . THR A 1 94 ? -4.450 -4.233 -3.486 1.00 98.69 94 THR A C 1
ATOM 739 O O . THR A 1 94 ? -4.843 -3.150 -3.049 1.00 98.69 94 THR A O 1
ATOM 742 N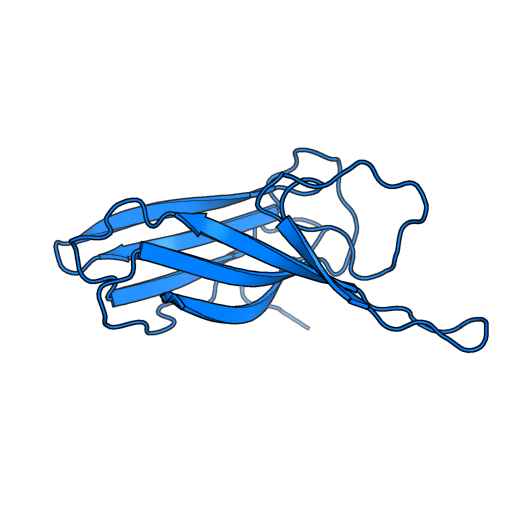 N . SER A 1 95 ? -5.042 -5.390 -3.188 1.00 98.44 95 SER A N 1
ATOM 743 C CA . SER A 1 95 ? -6.176 -5.511 -2.264 1.00 98.44 95 SER A CA 1
ATOM 744 C C . SER A 1 95 ? -5.793 -6.330 -1.036 1.00 98.44 95 SER A C 1
ATOM 746 O O . SER A 1 95 ? -5.252 -7.422 -1.173 1.00 98.44 95 SER A O 1
ATOM 748 N N . TRP A 1 96 ? -6.107 -5.847 0.159 1.00 98.44 96 TRP A N 1
ATOM 749 C CA . TRP A 1 96 ? -5.913 -6.597 1.400 1.00 98.44 96 TRP A CA 1
ATOM 750 C C . TRP A 1 96 ? -7.233 -6.773 2.134 1.00 98.44 96 TRP A C 1
ATOM 752 O O . TRP A 1 96 ? -8.072 -5.871 2.141 1.00 98.44 96 TRP A O 1
ATOM 762 N N . ASP A 1 97 ? -7.392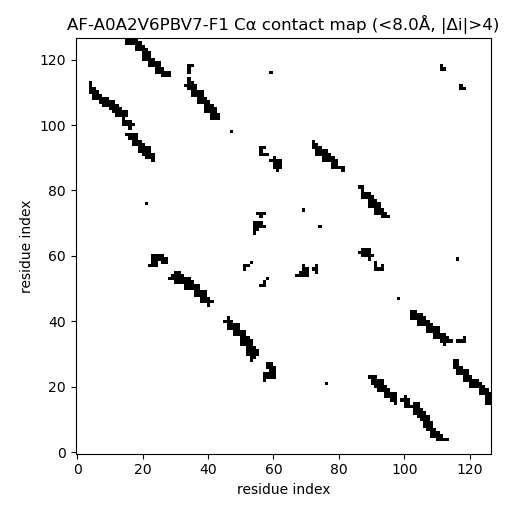 -7.928 2.775 1.00 98.38 97 ASP A N 1
ATOM 763 C CA . ASP A 1 97 ? -8.401 -8.084 3.813 1.00 98.38 97 ASP A CA 1
ATOM 764 C C . ASP A 1 97 ? -7.976 -7.246 5.023 1.00 98.38 97 ASP A C 1
ATOM 766 O O . ASP A 1 97 ? -6.806 -7.243 5.414 1.00 98.38 97 ASP A O 1
ATOM 770 N N . ASN A 1 98 ? -8.923 -6.504 5.592 1.00 98.31 98 ASN A N 1
ATOM 771 C CA . ASN A 1 98 ? -8.693 -5.740 6.806 1.00 98.31 98 ASN A CA 1
ATOM 772 C C . ASN A 1 98 ? -8.408 -6.727 7.959 1.00 98.31 98 ASN A C 1
ATOM 774 O O . ASN A 1 98 ? -9.273 -7.560 8.241 1.00 98.31 98 ASN A O 1
ATOM 778 N N . PRO A 1 99 ? -7.250 -6.637 8.648 1.00 98.25 99 PRO A N 1
ATOM 779 C CA . PRO A 1 99 ? -6.946 -7.494 9.793 1.00 98.25 99 PRO A CA 1
ATOM 780 C C . PRO A 1 99 ? -7.966 -7.403 10.938 1.00 98.25 99 PRO A C 1
ATOM 782 O O . PRO A 1 99 ? -8.156 -8.382 11.656 1.00 98.25 99 PRO A O 1
ATOM 785 N N . LEU A 1 100 ? -8.617 -6.246 11.114 1.00 98.25 100 LEU A N 1
ATOM 786 C CA . LEU A 1 100 ? -9.612 -5.990 12.159 1.00 98.25 100 LEU A CA 1
ATOM 787 C C . LEU A 1 100 ? -10.889 -5.386 11.540 1.00 98.25 100 LEU A C 1
ATOM 789 O O . LEU A 1 100 ? -11.161 -4.197 11.709 1.00 98.25 100 LEU A O 1
ATOM 793 N N . PRO A 1 101 ? -11.701 -6.181 10.817 1.00 98.12 101 PRO A N 1
ATOM 794 C CA . PRO A 1 101 ? -12.838 -5.664 10.050 1.00 98.12 101 PRO A CA 1
ATOM 795 C C . PRO A 1 101 ? -13.986 -5.152 10.932 1.00 98.12 101 PRO A C 1
ATOM 797 O O . PRO A 1 101 ? -14.785 -4.319 10.504 1.00 98.12 101 PRO A O 1
ATOM 800 N N . ASP A 1 102 ? -14.063 -5.634 12.174 1.00 98.38 102 ASP A N 1
ATOM 801 C CA . ASP A 1 102 ? -15.094 -5.246 13.139 1.00 98.38 102 ASP A CA 1
ATOM 802 C C . ASP A 1 102 ? -14.713 -4.009 13.965 1.00 98.38 102 ASP A C 1
ATOM 804 O O . ASP A 1 102 ? -15.550 -3.489 14.715 1.00 98.38 102 ASP A O 1
ATOM 808 N N . VAL A 1 103 ? -13.484 -3.508 13.809 1.00 98.56 103 VAL A N 1
ATOM 809 C CA . VAL A 1 103 ? -12.973 -2.306 14.472 1.00 98.56 103 VAL A CA 1
ATOM 810 C C . VAL A 1 103 ? -12.904 -1.171 13.456 1.00 98.56 103 VAL A C 1
ATOM 812 O O . VAL A 1 103 ? -12.506 -1.358 12.310 1.00 98.56 103 VAL A O 1
ATOM 815 N N . GLU A 1 104 ? -13.323 0.024 13.863 1.00 98.56 104 GLU A N 1
ATOM 816 C CA . GLU A 1 104 ? -13.232 1.199 12.998 1.00 98.56 104 GLU A CA 1
ATOM 817 C C . GLU A 1 104 ? -11.762 1.521 12.700 1.00 98.56 104 GLU A C 1
ATOM 819 O O . GLU A 1 104 ? -10.952 1.681 13.619 1.00 98.56 104 GLU A O 1
ATOM 824 N N . LEU A 1 105 ? -11.429 1.632 11.414 1.00 98.69 105 LEU A N 1
ATOM 825 C CA . LEU A 1 105 ? -10.137 2.112 10.953 1.00 98.69 105 LEU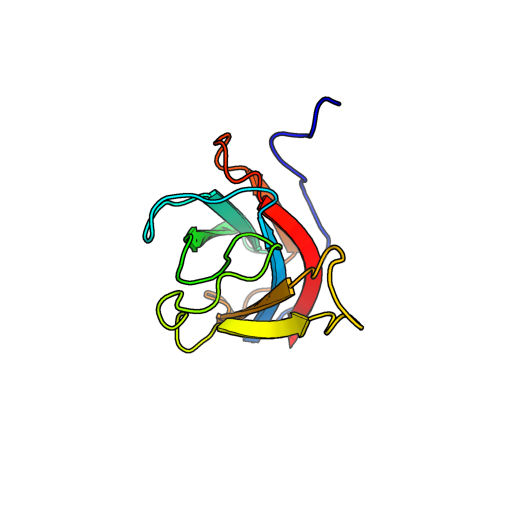 A CA 1
ATOM 826 C C . LEU A 1 105 ? -10.178 3.644 10.940 1.00 98.69 105 LEU A C 1
ATOM 828 O O . LEU A 1 105 ? -10.865 4.247 10.116 1.00 98.69 105 LEU A O 1
ATOM 832 N N . LYS A 1 106 ? -9.449 4.291 11.856 1.00 98.50 106 LYS A N 1
ATOM 833 C CA . LYS A 1 106 ? -9.403 5.759 11.959 1.00 98.50 106 LYS A CA 1
ATOM 834 C C . LYS A 1 106 ? -8.688 6.367 10.760 1.00 98.50 106 LYS A C 1
ATOM 836 O O . LYS A 1 106 ? -9.191 7.304 10.139 1.00 98.50 106 LYS A O 1
ATOM 841 N N . GLY A 1 107 ? -7.528 5.820 10.420 1.00 98.38 107 GLY A N 1
ATOM 842 C CA . GLY A 1 107 ? -6.731 6.318 9.312 1.00 98.38 107 GLY A CA 1
ATOM 843 C C . GLY A 1 107 ? -5.534 5.442 8.992 1.00 98.38 107 GLY A C 1
ATOM 844 O O . GLY A 1 107 ? -5.275 4.436 9.656 1.00 98.38 107 GLY A O 1
ATOM 845 N N . ILE A 1 108 ? -4.825 5.838 7.942 1.00 98.75 108 ILE A N 1
ATOM 846 C CA . ILE A 1 108 ? -3.707 5.098 7.368 1.00 98.75 108 ILE A CA 1
ATOM 847 C C . ILE A 1 108 ? -2.511 6.036 7.229 1.00 98.75 108 ILE A C 1
ATOM 849 O O . ILE A 1 108 ? -2.655 7.141 6.706 1.00 98.75 108 ILE A O 1
ATOM 853 N N . ASP A 1 109 ? -1.331 5.582 7.639 1.00 98.62 109 ASP A N 1
ATOM 854 C CA . ASP A 1 109 ? -0.078 6.207 7.221 1.00 98.62 109 ASP A CA 1
ATOM 855 C C . ASP A 1 109 ? 0.496 5.459 6.019 1.00 98.62 109 ASP A C 1
ATOM 857 O O . ASP A 1 109 ? 0.433 4.228 5.941 1.00 98.62 109 ASP A O 1
ATOM 861 N N . PHE A 1 110 ? 1.104 6.202 5.104 1.00 98.19 110 PHE A N 1
ATOM 862 C CA . PHE A 1 110 ? 1.914 5.663 4.023 1.00 98.19 110 PHE A CA 1
ATOM 863 C C . PHE A 1 110 ? 3.381 5.969 4.309 1.00 98.19 110 PHE A C 1
ATOM 865 O O . PHE A 1 110 ? 3.765 7.135 4.378 1.00 98.19 110 PHE A O 1
ATOM 872 N N . VAL A 1 111 ? 4.184 4.925 4.494 1.00 97.50 111 VAL A N 1
ATOM 873 C CA . VAL A 1 111 ? 5.580 5.036 4.929 1.00 97.50 111 VAL A CA 1
ATOM 874 C C . VAL A 1 111 ? 6.492 4.504 3.834 1.00 97.50 111 VAL A C 1
ATOM 876 O O . VAL A 1 111 ? 6.323 3.375 3.361 1.00 97.50 111 VAL A O 1
ATOM 879 N N . SER A 1 112 ? 7.467 5.315 3.438 1.00 94.00 112 SER A N 1
ATOM 880 C CA . SER A 1 112 ? 8.508 4.932 2.492 1.00 94.00 112 SER A CA 1
ATOM 881 C C . SER A 1 112 ? 9.487 3.955 3.140 1.00 94.00 112 SER A C 1
ATOM 883 O O . SER A 1 112 ? 9.861 4.102 4.300 1.00 94.00 112 SER A O 1
ATOM 885 N N . GLY A 1 113 ? 9.967 2.977 2.373 1.00 91.31 113 GLY A N 1
ATOM 886 C CA . GLY A 1 113 ? 11.099 2.138 2.773 1.00 91.31 113 GLY A CA 1
ATOM 887 C C . GLY A 1 113 ? 12.443 2.871 2.724 1.00 91.31 113 GLY A C 1
ATOM 888 O O . GLY A 1 113 ? 13.466 2.251 2.996 1.00 91.31 113 GLY A O 1
ATOM 889 N N . MET A 1 114 ? 12.445 4.159 2.346 1.00 84.69 114 MET A N 1
ATOM 890 C CA . MET A 1 114 ? 13.633 5.008 2.201 1.00 84.69 114 MET A CA 1
ATOM 891 C C . MET A 1 114 ? 14.718 4.355 1.333 1.00 84.69 114 MET A C 1
ATOM 893 O O . MET A 1 114 ? 15.906 4.397 1.641 1.00 84.69 114 MET A O 1
ATOM 897 N N . ALA A 1 115 ? 14.273 3.743 0.233 1.00 76.12 115 ALA A N 1
ATOM 898 C CA . ALA A 1 115 ? 15.099 3.028 -0.729 1.00 76.12 115 ALA A CA 1
ATOM 899 C C . ALA A 1 115 ? 14.759 3.442 -2.170 1.00 76.12 115 ALA A C 1
ATOM 901 O O . ALA A 1 115 ? 13.667 3.951 -2.445 1.00 76.12 115 ALA A O 1
ATOM 902 N N . ASP A 1 116 ? 15.678 3.137 -3.089 1.00 80.81 116 ASP A N 1
ATOM 903 C CA . ASP A 1 116 ? 15.642 3.491 -4.515 1.00 80.81 116 ASP A CA 1
ATOM 904 C C . ASP A 1 116 ? 14.295 3.353 -5.241 1.00 80.81 116 ASP A C 1
ATOM 906 O O . ASP A 1 116 ? 13.984 4.260 -6.011 1.00 80.81 116 ASP A O 1
ATOM 910 N N . PRO A 1 117 ? 13.455 2.309 -5.048 1.00 84.50 117 PRO A N 1
ATOM 911 C CA . PRO A 1 117 ? 12.229 2.192 -5.836 1.00 84.50 117 PRO A CA 1
ATOM 912 C C . PRO A 1 117 ? 11.266 3.376 -5.656 1.00 84.50 117 PRO A C 1
ATOM 914 O O . PRO A 1 117 ? 10.472 3.621 -6.558 1.00 84.50 117 PRO A O 1
ATOM 917 N N . ALA A 1 118 ? 11.348 4.139 -4.555 1.00 91.38 118 ALA A N 1
ATOM 918 C CA . ALA A 1 118 ? 10.515 5.316 -4.278 1.00 91.38 118 ALA A CA 1
ATOM 919 C C . ALA A 1 118 ? 9.014 5.068 -4.558 1.00 91.38 118 ALA A C 1
ATOM 921 O O . ALA A 1 118 ? 8.488 5.455 -5.612 1.00 91.38 118 ALA A O 1
ATOM 922 N N . PRO A 1 119 ? 8.306 4.368 -3.655 1.00 95.00 119 PRO A N 1
ATOM 923 C CA . PRO A 1 119 ? 6.895 4.068 -3.859 1.00 95.00 119 PRO A CA 1
ATOM 924 C C . PRO A 1 119 ? 6.051 5.348 -3.843 1.00 95.00 119 PRO A C 1
ATOM 926 O O . PRO A 1 119 ? 6.304 6.270 -3.069 1.00 95.00 119 PRO A O 1
ATOM 929 N N . PHE A 1 120 ? 4.989 5.373 -4.644 1.00 95.31 120 PHE A N 1
ATOM 930 C CA . PHE A 1 120 ? 3.990 6.437 -4.618 1.00 95.31 120 PHE A CA 1
ATOM 931 C C . PHE A 1 120 ? 2.570 5.869 -4.609 1.00 95.31 120 PHE A C 1
ATOM 933 O O . PHE A 1 120 ? 2.290 4.810 -5.176 1.00 95.31 120 PHE A O 1
ATOM 940 N N . LEU A 1 121 ? 1.663 6.601 -3.967 1.00 97.25 121 LEU A N 1
ATOM 941 C CA . LEU A 1 121 ? 0.259 6.244 -3.783 1.00 97.25 121 LEU A CA 1
ATOM 942 C C . LEU A 1 121 ? -0.630 7.255 -4.514 1.00 97.25 121 LEU A C 1
ATOM 944 O O . LEU A 1 121 ? -0.490 8.458 -4.314 1.00 97.25 121 LEU A O 1
ATOM 948 N N . ILE A 1 122 ? -1.558 6.759 -5.333 1.00 97.06 122 ILE A N 1
ATOM 949 C CA . ILE A 1 122 ? -2.512 7.579 -6.092 1.00 97.06 122 ILE A CA 1
ATOM 950 C C . ILE A 1 122 ? -3.877 7.624 -5.406 1.00 97.06 122 ILE A C 1
ATOM 952 O O . ILE A 1 122 ? -4.489 8.686 -5.330 1.00 97.06 122 ILE A O 1
ATOM 956 N N . ALA A 1 123 ? -4.373 6.482 -4.926 1.00 97.75 123 ALA A N 1
ATOM 957 C CA . ALA A 1 123 ? -5.697 6.400 -4.316 1.00 97.75 123 ALA A CA 1
ATOM 958 C C . ALA A 1 123 ? -5.817 5.232 -3.335 1.00 97.75 123 ALA A C 1
ATOM 960 O O . ALA A 1 123 ? -5.154 4.203 -3.489 1.00 97.75 123 ALA A O 1
ATOM 961 N N . ILE A 1 124 ? -6.726 5.392 -2.372 1.00 98.25 124 ILE A N 1
ATOM 962 C CA . ILE A 1 124 ? -7.190 4.340 -1.468 1.00 98.25 124 ILE A CA 1
ATOM 963 C C . ILE A 1 124 ? -8.708 4.221 -1.627 1.00 98.25 124 ILE A C 1
ATOM 965 O O . ILE A 1 124 ? -9.409 5.226 -1.747 1.00 98.25 124 ILE A O 1
ATOM 969 N N . SER A 1 125 ? -9.230 3.000 -1.630 1.00 98.00 125 SER A N 1
ATOM 970 C CA . SER A 1 125 ? -10.666 2.729 -1.515 1.00 98.00 125 SER A CA 1
ATOM 971 C C . SER A 1 125 ? -10.897 1.608 -0.510 1.00 98.00 125 SER A C 1
ATOM 973 O O . SER A 1 125 ? -10.057 0.719 -0.380 1.00 98.00 125 SER A O 1
ATOM 975 N N . VAL A 1 126 ? -12.020 1.656 0.200 1.00 97.81 126 VAL A N 1
ATOM 976 C CA . VAL A 1 126 ? -12.388 0.676 1.228 1.00 97.81 126 VAL A CA 1
ATOM 977 C C . VAL A 1 126 ? -13.817 0.181 0.998 1.00 97.81 126 VAL A C 1
ATOM 979 O O . VAL A 1 126 ? -14.650 0.944 0.509 1.00 97.81 126 VAL A O 1
ATOM 982 N N . GLU A 1 127 ? -14.08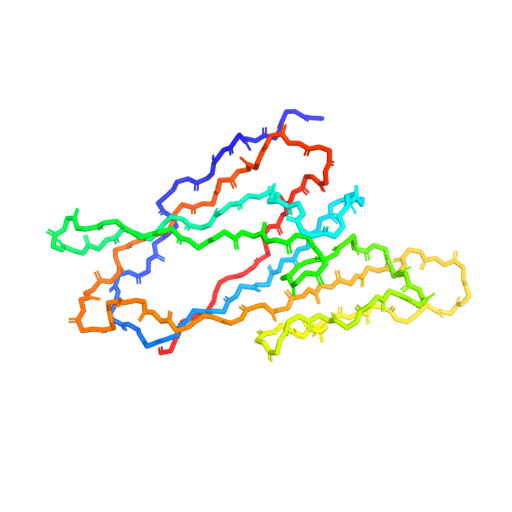4 -1.080 1.338 1.00 96.00 127 GLU A N 1
ATOM 983 C CA . GLU A 1 127 ? -15.410 -1.733 1.290 1.00 96.00 127 GLU A CA 1
ATOM 984 C C . GLU A 1 127 ? -15.643 -2.607 2.523 1.00 96.00 127 GLU A C 1
ATOM 986 O O . GLU A 1 127 ? -14.635 -3.110 3.072 1.00 96.00 127 GLU A O 1
#